Protein AF-A0A8S3GX43-F1 (afdb_monomer_lite)

Foldseek 3Di:
DVVLLVLLVVLLVQLVDPDLVSVVVSLVVVVVSCVVCVPVVVVSQVVCVVVDPDPCSRSVNSNVVNVVVDPDD

Radius of gyration: 11.81 Å; chains: 1; bounding box: 26×28×28 Å

pLDDT: mean 85.31, std 10.28, range [52.69, 93.0]

Structure (mmCIF, N/CA/C/O backbone):
data_AF-A0A8S3GX43-F1
#
_entry.id   AF-A0A8S3GX43-F1
#
loop_
_atom_site.group_PDB
_atom_site.id
_atom_site.type_symbol
_atom_site.label_atom_id
_atom_site.label_alt_id
_atom_site.label_comp_id
_atom_site.label_asym_id
_atom_site.label_entity_id
_atom_site.label_seq_id
_atom_site.pdbx_PDB_ins_code
_atom_site.Cartn_x
_atom_site.Cartn_y
_atom_site.Cartn_z
_atom_site.occupancy
_atom_site.B_iso_or_equiv
_atom_site.auth_seq_id
_atom_site.auth_comp_id
_atom_site.auth_asym_id
_atom_site.auth_atom_id
_atom_site.pdbx_PDB_model_num
ATOM 1 N N . ALA A 1 1 ? -14.991 -3.968 6.067 1.00 54.06 1 ALA A N 1
ATOM 2 C CA . ALA A 1 1 ? -13.788 -4.592 6.652 1.00 54.06 1 ALA A CA 1
ATOM 3 C C . ALA A 1 1 ? -13.130 -5.573 5.677 1.00 54.06 1 ALA A C 1
ATOM 5 O O . ALA A 1 1 ? -12.070 -5.249 5.168 1.00 54.06 1 ALA A O 1
ATOM 6 N N . LEU A 1 2 ? -13.759 -6.707 5.320 1.00 54.56 2 LEU A N 1
ATOM 7 C CA . LEU A 1 2 ? -13.098 -7.748 4.507 1.00 54.56 2 LEU A CA 1
ATOM 8 C C . LEU A 1 2 ? -12.726 -7.313 3.074 1.00 54.56 2 LEU A C 1
ATOM 10 O O . LEU A 1 2 ? -11.643 -7.638 2.604 1.00 54.56 2 LEU A O 1
ATOM 14 N N . ALA A 1 3 ? -13.585 -6.538 2.402 1.00 62.72 3 ALA A N 1
ATOM 15 C CA . ALA A 1 3 ? -13.304 -6.045 1.048 1.00 62.72 3 ALA A CA 1
ATOM 16 C C . ALA A 1 3 ? -12.059 -5.137 0.997 1.00 62.72 3 ALA A C 1
ATOM 18 O O . ALA A 1 3 ? -11.273 -5.230 0.060 1.00 62.72 3 ALA A O 1
ATOM 19 N N . THR A 1 4 ? -11.851 -4.311 2.029 1.00 71.31 4 THR A N 1
ATOM 20 C CA . THR A 1 4 ? -10.705 -3.396 2.116 1.00 71.31 4 THR A CA 1
ATOM 21 C C . THR A 1 4 ? -9.402 -4.142 2.410 1.00 71.31 4 THR A C 1
ATOM 23 O O . THR A 1 4 ? -8.383 -3.837 1.812 1.00 71.31 4 THR A O 1
ATOM 26 N N . HIS A 1 5 ? -9.419 -5.171 3.263 1.00 79.81 5 HIS A N 1
ATOM 27 C CA . HIS A 1 5 ? -8.221 -5.998 3.481 1.00 79.81 5 HIS A CA 1
ATOM 28 C C . HIS A 1 5 ? -7.888 -6.846 2.244 1.00 79.81 5 HIS A C 1
ATOM 30 O O . HIS A 1 5 ? -6.723 -7.019 1.908 1.00 79.81 5 HIS A O 1
ATOM 36 N N . GLY A 1 6 ? -8.909 -7.331 1.527 1.00 85.44 6 GLY A N 1
ATOM 37 C CA . GLY A 1 6 ? -8.719 -8.074 0.282 1.00 85.44 6 GLY A CA 1
ATOM 38 C C . GLY A 1 6 ? -8.061 -7.237 -0.816 1.00 85.44 6 GLY A C 1
ATOM 39 O O . GLY A 1 6 ? -7.130 -7.713 -1.457 1.00 85.44 6 GLY A O 1
ATOM 40 N N . ILE A 1 7 ? -8.502 -5.988 -1.013 1.00 89.12 7 ILE A N 1
ATOM 41 C CA . ILE A 1 7 ? -7.893 -5.109 -2.023 1.00 89.12 7 ILE A CA 1
ATOM 42 C C . ILE A 1 7 ? -6.472 -4.682 -1.634 1.00 89.12 7 ILE A C 1
ATOM 44 O O . ILE A 1 7 ? -5.616 -4.635 -2.508 1.00 89.12 7 ILE A O 1
ATOM 48 N N . LEU A 1 8 ? -6.193 -4.454 -0.343 1.00 91.12 8 LEU A N 1
ATOM 49 C CA . LEU A 1 8 ? -4.843 -4.128 0.132 1.00 91.12 8 LEU A CA 1
ATOM 50 C C . LEU A 1 8 ? -3.861 -5.280 -0.106 1.00 91.12 8 LEU A C 1
ATOM 52 O O . LEU A 1 8 ? -2.764 -5.040 -0.594 1.00 91.12 8 LEU A O 1
ATOM 56 N N . ASN A 1 9 ? -4.287 -6.524 0.121 1.00 90.06 9 ASN A N 1
ATOM 57 C CA . ASN A 1 9 ? -3.476 -7.698 -0.201 1.00 90.06 9 ASN A CA 1
ATOM 58 C C . ASN A 1 9 ? -3.213 -7.831 -1.716 1.00 90.06 9 ASN A C 1
ATOM 60 O O . ASN A 1 9 ? -2.112 -8.166 -2.136 1.00 90.06 9 ASN A O 1
ATOM 64 N N . VAL A 1 10 ? -4.203 -7.532 -2.569 1.00 92.56 10 VAL A N 1
ATOM 65 C CA . VAL A 1 10 ? -3.994 -7.530 -4.032 1.00 92.56 10 VAL A CA 1
ATOM 66 C C . VAL A 1 10 ? -3.002 -6.445 -4.448 1.00 92.56 10 VAL A C 1
ATOM 68 O O . VAL A 1 10 ? -2.133 -6.705 -5.275 1.00 92.56 10 VAL A O 1
ATOM 71 N N . ILE A 1 11 ? -3.108 -5.249 -3.865 1.00 92.81 11 ILE A N 1
ATOM 72 C CA . ILE A 1 11 ? -2.168 -4.145 -4.092 1.00 92.81 11 ILE A CA 1
ATOM 73 C C . ILE A 1 11 ? -0.755 -4.553 -3.677 1.00 92.81 11 ILE A C 1
ATOM 75 O O . ILE A 1 11 ? 0.176 -4.335 -4.440 1.00 92.81 11 ILE A O 1
ATOM 79 N N . GLN A 1 12 ? -0.596 -5.189 -2.517 1.00 91.38 12 GLN A N 1
ATOM 80 C CA . GLN A 1 12 ? 0.689 -5.689 -2.031 1.00 91.38 12 GLN A CA 1
ATOM 81 C C . GLN A 1 12 ? 1.347 -6.623 -3.050 1.00 91.38 12 GLN A C 1
ATOM 83 O O . GLN A 1 12 ? 2.467 -6.371 -3.479 1.00 91.38 12 GLN A O 1
ATOM 88 N N . VAL A 1 13 ? 0.605 -7.624 -3.534 1.00 91.19 13 VAL A N 1
ATOM 89 C CA . VAL A 1 13 ? 1.091 -8.540 -4.576 1.00 91.19 13 VAL A CA 1
ATOM 90 C C . VAL A 1 13 ? 1.457 -7.791 -5.858 1.00 91.19 13 VAL A C 1
ATOM 92 O O . VAL A 1 13 ? 2.467 -8.110 -6.475 1.00 91.19 13 VAL A O 1
ATOM 95 N N . MET A 1 14 ? 0.663 -6.795 -6.262 1.00 92.44 14 MET A N 1
ATOM 96 C CA . MET A 1 14 ? 0.926 -5.985 -7.458 1.00 92.44 14 MET A CA 1
ATOM 97 C C . MET A 1 14 ? 2.201 -5.144 -7.320 1.00 92.44 14 MET A C 1
ATOM 99 O O . MET A 1 14 ? 2.957 -5.038 -8.281 1.00 92.44 14 MET A O 1
ATOM 103 N N . LEU A 1 15 ? 2.467 -4.598 -6.130 1.00 90.81 15 LEU A N 1
ATOM 104 C CA . LEU A 1 15 ? 3.694 -3.857 -5.819 1.00 90.81 15 LEU A CA 1
ATOM 105 C C . LEU A 1 15 ? 4.933 -4.767 -5.780 1.00 90.81 15 LEU A C 1
ATOM 107 O O . LEU A 1 15 ? 6.043 -4.297 -6.019 1.00 90.81 15 LEU A O 1
ATOM 111 N N . SER A 1 16 ? 4.759 -6.067 -5.533 1.00 88.56 16 SER A N 1
ATOM 112 C CA . SER A 1 16 ? 5.834 -7.066 -5.602 1.00 88.56 16 SER A CA 1
ATOM 113 C C . SER A 1 16 ? 6.163 -7.540 -7.028 1.00 88.56 16 SER A C 1
ATOM 115 O O . SER A 1 16 ? 7.119 -8.292 -7.201 1.00 88.56 16 SER A O 1
ATOM 117 N N . LEU A 1 17 ? 5.396 -7.149 -8.055 1.00 89.56 17 LEU A N 1
ATOM 118 C CA . LEU A 1 17 ? 5.660 -7.530 -9.451 1.00 89.56 17 LEU A CA 1
ATOM 119 C C . LEU A 1 17 ? 6.739 -6.645 -10.078 1.00 89.56 17 LEU A C 1
ATOM 121 O O . LEU A 1 17 ? 6.721 -5.443 -9.881 1.00 89.56 17 LEU A O 1
ATOM 125 N N . ASP A 1 18 ? 7.595 -7.179 -10.949 1.00 86.25 18 ASP A N 1
ATOM 126 C CA . ASP A 1 18 ? 8.631 -6.404 -11.664 1.00 86.25 18 ASP A CA 1
ATOM 127 C C . ASP A 1 18 ? 8.103 -5.443 -12.762 1.00 86.25 18 ASP A C 1
ATOM 129 O O . ASP A 1 18 ? 8.869 -4.969 -13.603 1.00 86.25 18 ASP A O 1
ATOM 133 N N . ASP A 1 19 ? 6.800 -5.147 -12.795 1.00 89.88 19 ASP A N 1
ATOM 134 C CA . ASP A 1 19 ? 6.181 -4.289 -13.809 1.00 89.88 19 ASP A CA 1
ATOM 135 C C . ASP A 1 19 ? 5.870 -2.891 -13.261 1.00 89.88 19 ASP A C 1
ATOM 137 O O . ASP A 1 19 ? 4.911 -2.695 -12.516 1.00 89.88 19 ASP A O 1
ATOM 141 N N . VAL A 1 20 ? 6.659 -1.898 -13.680 1.00 86.06 20 VAL A N 1
ATOM 142 C CA . VAL A 1 20 ? 6.560 -0.504 -13.208 1.00 86.06 20 VAL A CA 1
ATOM 143 C C . VAL A 1 20 ? 5.158 0.079 -13.408 1.00 86.06 20 VAL A C 1
ATOM 145 O O . VAL A 1 20 ? 4.634 0.747 -12.522 1.00 86.06 20 VAL A O 1
ATOM 148 N N . THR A 1 21 ? 4.512 -0.194 -14.545 1.00 88.62 21 THR A N 1
ATOM 149 C CA . THR A 1 21 ? 3.164 0.324 -14.826 1.00 88.62 21 THR A CA 1
ATOM 150 C C . THR A 1 21 ? 2.129 -0.244 -13.856 1.00 88.62 21 THR A C 1
ATOM 152 O O . THR A 1 21 ? 1.273 0.487 -13.359 1.00 88.62 21 THR A O 1
ATOM 155 N N . THR A 1 22 ? 2.226 -1.536 -13.549 1.00 90.75 22 THR A N 1
ATOM 156 C CA . THR A 1 22 ? 1.366 -2.212 -12.579 1.00 90.75 22 THR A CA 1
ATOM 157 C C . THR A 1 22 ? 1.588 -1.673 -11.172 1.00 90.75 22 THR A C 1
ATOM 159 O O . THR A 1 22 ? 0.612 -1.388 -10.478 1.00 90.75 22 THR A O 1
ATOM 162 N N . LYS A 1 23 ? 2.845 -1.464 -10.766 1.00 90.81 23 LYS A N 1
ATOM 163 C CA . LYS A 1 23 ? 3.168 -0.886 -9.457 1.00 90.81 23 LYS A CA 1
ATOM 164 C C . LYS A 1 23 ? 2.641 0.540 -9.302 1.00 90.81 23 LYS A C 1
ATOM 166 O O . LYS A 1 23 ? 1.990 0.838 -8.304 1.00 90.81 23 LYS A O 1
ATOM 171 N N . GLN A 1 24 ? 2.829 1.394 -10.310 1.00 89.44 24 GLN A N 1
ATOM 172 C CA . GLN A 1 24 ? 2.305 2.763 -10.298 1.00 89.44 24 GLN A CA 1
ATOM 173 C C . GLN A 1 24 ? 0.772 2.788 -10.227 1.00 89.44 24 GLN A C 1
ATOM 175 O O . GLN A 1 24 ? 0.202 3.514 -9.416 1.00 89.44 24 GLN A O 1
ATOM 180 N N . ALA A 1 25 ? 0.090 1.945 -11.009 1.00 91.62 25 ALA A N 1
ATOM 181 C CA . ALA A 1 25 ? -1.365 1.824 -10.933 1.00 91.62 25 ALA A CA 1
ATOM 182 C C . ALA A 1 25 ? -1.835 1.310 -9.559 1.00 91.62 25 ALA A C 1
ATOM 184 O O . ALA A 1 25 ? -2.844 1.777 -9.030 1.00 91.62 25 ALA A O 1
ATOM 185 N N . ALA A 1 26 ? -1.103 0.369 -8.957 1.00 93.00 26 ALA A N 1
ATOM 186 C CA . ALA A 1 26 ? -1.391 -0.129 -7.616 1.00 93.00 26 ALA A CA 1
ATOM 187 C C . ALA A 1 26 ? -1.205 0.961 -6.547 1.00 93.00 26 ALA A C 1
ATOM 189 O O . ALA A 1 26 ? -2.029 1.056 -5.636 1.00 93.00 26 ALA A O 1
ATOM 190 N N . LEU A 1 27 ? -0.180 1.808 -6.680 1.00 91.00 27 LEU A N 1
ATOM 191 C CA . LEU A 1 27 ? 0.088 2.926 -5.775 1.00 91.00 27 LEU A CA 1
ATOM 192 C C . LEU A 1 27 ? -0.979 4.029 -5.875 1.00 91.00 27 LEU A C 1
ATOM 194 O O . LEU A 1 27 ? -1.392 4.579 -4.853 1.00 91.00 27 LEU A O 1
ATOM 198 N N . ASP A 1 28 ? -1.483 4.311 -7.076 1.00 91.62 28 ASP A N 1
ATOM 199 C CA . ASP A 1 28 ? -2.575 5.270 -7.303 1.00 91.62 28 ASP A CA 1
ATOM 200 C C . ASP A 1 28 ? -3.880 4.810 -6.620 1.00 91.62 28 ASP A C 1
ATOM 202 O O . ASP A 1 28 ? -4.511 5.544 -5.848 1.00 91.62 28 ASP A O 1
ATOM 206 N N . VAL A 1 29 ? -4.227 3.529 -6.791 1.00 91.94 29 VAL A N 1
ATOM 207 C CA . VAL A 1 29 ? -5.381 2.917 -6.114 1.00 91.94 29 VAL A CA 1
ATOM 208 C C . VAL A 1 29 ? -5.167 2.858 -4.599 1.00 91.94 29 VAL A C 1
ATOM 210 O O . VAL A 1 29 ? -6.093 3.148 -3.839 1.00 91.94 29 VAL A O 1
ATOM 213 N N . PHE A 1 30 ? -3.961 2.512 -4.138 1.00 91.81 30 PHE A N 1
ATOM 214 C CA . PHE A 1 30 ? -3.608 2.532 -2.717 1.00 91.81 30 PHE A CA 1
ATOM 215 C C . PHE A 1 30 ? -3.820 3.921 -2.114 1.00 91.81 30 PHE A C 1
ATOM 217 O O . PHE A 1 30 ? -4.479 4.046 -1.081 1.00 91.81 30 PHE A O 1
ATOM 224 N N . THR A 1 31 ? -3.342 4.962 -2.794 1.00 90.75 31 THR A N 1
ATOM 225 C CA . THR A 1 31 ? -3.501 6.361 -2.381 1.00 90.75 31 THR A CA 1
ATOM 226 C C . THR A 1 31 ? -4.979 6.729 -2.277 1.00 90.75 31 THR A C 1
ATOM 228 O O . THR A 1 31 ? -5.412 7.188 -1.222 1.00 90.75 31 THR A O 1
ATOM 231 N N . SER A 1 32 ? -5.789 6.380 -3.282 1.00 91.62 32 SER A N 1
ATOM 232 C CA . SER A 1 32 ? -7.246 6.584 -3.245 1.00 91.62 32 SER A CA 1
ATOM 233 C C . SER A 1 32 ? -7.917 5.920 -2.028 1.00 91.62 32 SER A C 1
ATOM 235 O O . SER A 1 32 ? -8.849 6.471 -1.433 1.00 91.62 32 SER A O 1
ATOM 237 N N . ILE A 1 33 ? -7.456 4.729 -1.623 1.00 90.31 33 ILE A N 1
ATOM 238 C CA . ILE A 1 33 ? -7.976 4.024 -0.439 1.00 90.31 33 ILE A CA 1
ATOM 239 C C . ILE A 1 33 ? -7.548 4.733 0.849 1.00 90.31 33 ILE A C 1
ATOM 241 O O . ILE A 1 33 ? -8.377 4.910 1.747 1.00 90.31 33 ILE A O 1
ATOM 245 N N . VAL A 1 34 ? -6.280 5.142 0.944 1.00 90.50 34 VAL A N 1
ATOM 246 C CA . VAL A 1 34 ? -5.730 5.868 2.099 1.00 90.50 34 VAL A CA 1
ATOM 247 C C . VAL A 1 34 ? -6.442 7.204 2.295 1.00 90.50 34 VAL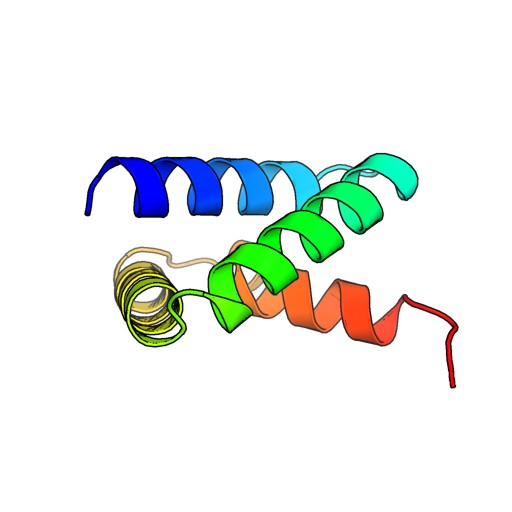 A C 1
ATOM 249 O O . VAL A 1 34 ? -6.801 7.532 3.424 1.00 90.50 34 VAL A O 1
ATOM 252 N N . GLU A 1 35 ? -6.701 7.943 1.217 1.00 90.56 35 GLU A N 1
ATOM 253 C CA . GLU A 1 35 ? -7.431 9.214 1.255 1.00 90.56 35 GLU A CA 1
ATOM 254 C C . GLU A 1 35 ? -8.880 9.037 1.716 1.00 90.56 35 GLU A C 1
ATOM 256 O O . GLU A 1 35 ? -9.415 9.868 2.451 1.00 90.56 35 GLU A O 1
ATOM 261 N N . CYS A 1 36 ? -9.521 7.934 1.322 1.00 89.69 36 CYS A N 1
ATOM 262 C CA . CYS A 1 36 ? -10.893 7.649 1.714 1.00 89.69 36 CYS A CA 1
ATOM 263 C C . CYS A 1 36 ? -10.995 7.177 3.174 1.00 89.69 36 CYS A C 1
ATOM 265 O O . CYS A 1 36 ? -11.885 7.614 3.904 1.00 89.69 36 CYS A O 1
ATOM 267 N N . ASN A 1 37 ? -10.122 6.255 3.601 1.00 88.06 37 ASN A N 1
ATOM 268 C CA . ASN A 1 37 ? -10.186 5.605 4.914 1.00 88.06 37 ASN A CA 1
ATOM 269 C C . ASN A 1 37 ? -8.786 5.233 5.451 1.00 88.06 37 ASN A C 1
ATOM 271 O 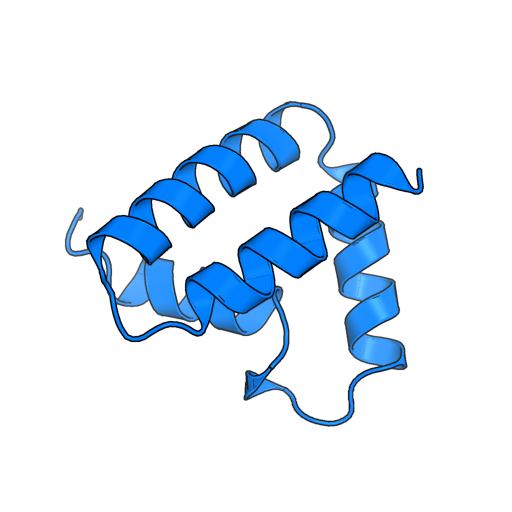O . ASN A 1 37 ? -8.408 4.054 5.453 1.00 88.06 37 ASN A O 1
ATOM 275 N N . PRO A 1 38 ? -8.034 6.198 6.010 1.00 89.62 38 PRO A N 1
ATOM 276 C CA . PRO A 1 38 ? -6.664 5.958 6.469 1.00 89.62 38 PRO A CA 1
ATOM 277 C C . PRO A 1 38 ? -6.598 4.999 7.668 1.00 89.62 38 PRO A C 1
ATOM 279 O O . PRO A 1 38 ? -5.631 4.254 7.827 1.00 89.62 38 PRO A O 1
ATOM 282 N N . SER A 1 39 ? -7.639 4.969 8.508 1.00 91.50 39 SER A N 1
ATOM 283 C CA . SER A 1 39 ? -7.707 4.086 9.679 1.00 91.50 39 SER A CA 1
ATOM 284 C C . SER A 1 39 ? -7.687 2.606 9.301 1.00 91.50 39 SER A C 1
ATOM 286 O O . SER A 1 39 ? -6.977 1.833 9.934 1.00 91.50 39 SER A O 1
ATOM 288 N N . THR A 1 40 ? -8.413 2.214 8.250 1.00 88.62 40 THR A N 1
ATOM 289 C CA . THR A 1 40 ? -8.472 0.811 7.816 1.00 88.62 40 THR A CA 1
ATOM 290 C C . THR A 1 40 ? -7.143 0.345 7.233 1.00 88.62 40 THR A C 1
ATOM 292 O O . THR A 1 40 ? -6.721 -0.775 7.501 1.00 88.62 40 THR A O 1
ATOM 295 N N . VAL A 1 41 ? -6.451 1.210 6.487 1.00 90.81 41 VAL A N 1
ATOM 296 C CA . VAL A 1 41 ? -5.108 0.901 5.975 1.00 90.81 41 VAL A CA 1
ATOM 297 C C . VAL A 1 41 ? -4.118 0.739 7.127 1.00 90.81 41 VAL A C 1
ATOM 299 O O . VAL A 1 41 ? -3.346 -0.216 7.154 1.00 90.81 41 VAL A O 1
ATOM 302 N N . ARG A 1 42 ? -4.189 1.620 8.131 1.00 90.25 42 ARG A N 1
ATOM 303 C CA . ARG A 1 42 ? -3.346 1.526 9.327 1.00 90.25 42 ARG A CA 1
ATOM 304 C C . ARG A 1 42 ? -3.598 0.247 10.126 1.00 90.25 42 ARG A C 1
ATOM 306 O O . ARG A 1 42 ? -2.639 -0.363 10.590 1.00 90.25 42 ARG A O 1
ATOM 313 N N . GLU A 1 43 ? -4.858 -0.143 10.313 1.00 91.50 43 GLU A N 1
ATOM 314 C CA . GLU A 1 43 ? -5.202 -1.404 10.982 1.00 91.50 43 GLU A CA 1
ATOM 315 C C . GLU A 1 43 ? -4.662 -2.613 10.217 1.00 91.50 43 GLU A C 1
ATOM 317 O O . GLU A 1 43 ? -4.064 -3.491 10.836 1.00 91.50 43 GLU A O 1
ATOM 322 N N . TYR A 1 44 ? -4.804 -2.626 8.888 1.00 90.31 44 TYR A N 1
ATOM 323 C CA . TYR A 1 44 ? -4.243 -3.678 8.040 1.00 90.31 44 TYR A CA 1
ATOM 324 C C . TYR A 1 44 ? -2.725 -3.794 8.220 1.00 90.31 44 TYR A C 1
ATOM 326 O O . TYR A 1 44 ? -2.236 -4.866 8.561 1.00 90.31 44 TYR A O 1
ATOM 334 N N . MET A 1 45 ? -1.993 -2.684 8.085 1.00 90.00 45 MET A N 1
ATOM 335 C CA . MET A 1 45 ? -0.533 -2.671 8.237 1.00 90.00 45 MET A CA 1
ATOM 336 C C . MET A 1 45 ? -0.093 -3.138 9.628 1.00 90.00 45 MET A C 1
ATOM 338 O O . MET A 1 45 ? 0.849 -3.910 9.753 1.00 90.00 45 MET A O 1
ATOM 342 N N . LEU A 1 46 ? -0.789 -2.716 10.688 1.00 90.38 46 LEU A N 1
ATOM 343 C CA . LEU A 1 46 ? -0.477 -3.161 12.048 1.00 90.38 46 LEU A CA 1
ATOM 344 C C . LEU A 1 46 ? -0.744 -4.661 12.242 1.00 90.38 46 LEU A C 1
ATOM 346 O O . LEU A 1 46 ? -0.052 -5.324 13.009 1.00 90.38 46 LEU A O 1
ATOM 350 N N . GLN A 1 47 ? -1.777 -5.204 11.600 1.00 89.44 47 GLN A N 1
ATOM 351 C CA . GLN A 1 47 ? -2.068 -6.633 11.652 1.00 89.44 47 GLN A CA 1
ATOM 352 C C . GLN A 1 47 ? -1.034 -7.447 10.862 1.00 89.44 47 GLN A C 1
ATOM 354 O O . GLN A 1 47 ? -0.640 -8.531 11.297 1.00 89.44 47 GLN A O 1
ATOM 359 N N . GLU A 1 48 ? -0.581 -6.909 9.734 1.00 89.12 48 GLU A N 1
ATOM 360 C CA . GLU A 1 48 ? 0.440 -7.498 8.875 1.00 89.12 48 GLU A CA 1
ATOM 361 C C . GLU A 1 48 ? 1.788 -7.605 9.601 1.00 89.12 48 GLU A C 1
ATOM 363 O O . GLU A 1 48 ? 2.331 -8.702 9.675 1.00 89.12 48 GLU A O 1
ATOM 368 N N . THR A 1 49 ? 2.2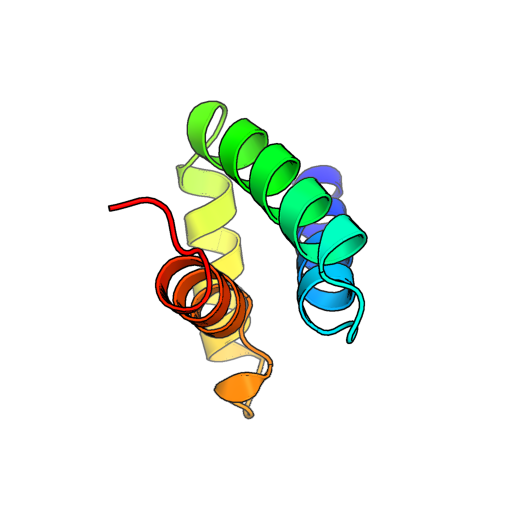60 -6.547 10.276 1.00 86.94 49 THR A N 1
ATOM 369 C CA . THR A 1 49 ? 3.528 -6.591 11.040 1.00 86.94 49 THR A CA 1
ATOM 370 C C . THR A 1 49 ? 3.535 -7.596 12.193 1.00 86.94 49 THR A C 1
ATOM 3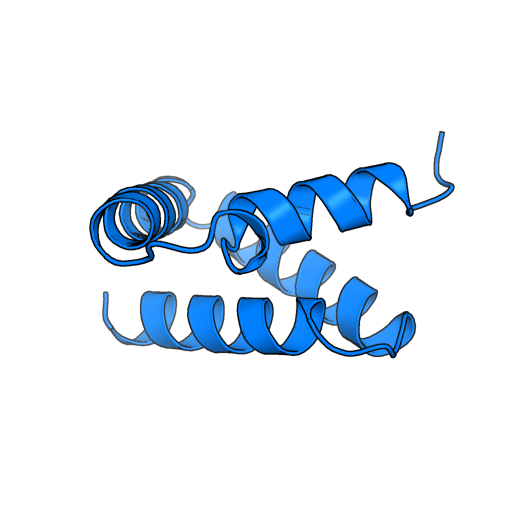72 O O . THR A 1 49 ? 4.592 -8.004 12.664 1.00 86.94 49 THR A O 1
ATOM 375 N N . GLN A 1 50 ? 2.359 -7.996 12.680 1.00 86.38 50 GLN A N 1
ATOM 376 C CA . GLN A 1 50 ? 2.226 -9.026 13.714 1.00 86.38 50 GLN A CA 1
ATOM 377 C C . GLN A 1 50 ? 2.144 -10.444 13.133 1.00 86.38 50 GLN A C 1
ATOM 379 O O . GLN A 1 50 ? 2.366 -11.410 13.863 1.00 86.38 50 GLN A O 1
ATOM 384 N N . SER A 1 51 ? 1.772 -10.577 11.857 1.00 84.06 51 SER A N 1
ATOM 385 C CA . SER A 1 51 ? 1.484 -11.863 11.207 1.00 84.06 51 SER A CA 1
ATOM 386 C C . SER A 1 51 ? 2.588 -12.302 10.244 1.00 84.06 51 SER A C 1
ATOM 388 O O . SER A 1 51 ? 2.783 -13.501 10.049 1.00 84.06 51 SER A O 1
ATOM 390 N N . THR A 1 52 ? 3.304 -11.347 9.657 1.00 83.62 52 THR A N 1
ATOM 391 C CA . THR A 1 52 ? 4.368 -11.557 8.676 1.00 83.62 52 THR A CA 1
ATOM 392 C C . THR A 1 52 ? 5.729 -11.502 9.368 1.00 83.62 52 THR A C 1
ATOM 394 O O . THR A 1 52 ? 5.988 -10.611 10.171 1.00 83.62 52 THR A O 1
ATOM 397 N N . GLN A 1 53 ? 6.596 -12.477 9.077 1.00 80.50 53 GLN A N 1
ATOM 398 C CA . GLN A 1 53 ? 7.971 -12.525 9.599 1.00 80.50 53 GLN A CA 1
ATOM 399 C C . GLN A 1 53 ? 9.003 -11.871 8.673 1.00 80.50 53 GLN A C 1
ATOM 401 O O . GLN A 1 53 ? 10.133 -11.667 9.108 1.00 80.50 53 GLN A O 1
ATOM 406 N N . ASP A 1 54 ? 8.636 -11.621 7.419 1.00 86.38 54 ASP A N 1
ATOM 407 C CA . ASP A 1 54 ? 9.503 -11.044 6.402 1.00 86.38 54 ASP A CA 1
ATOM 408 C C . ASP A 1 54 ? 9.151 -9.567 6.189 1.00 86.38 54 ASP A C 1
ATOM 410 O O . ASP A 1 54 ? 8.070 -9.228 5.705 1.00 86.38 54 ASP A O 1
ATOM 414 N N . ASP A 1 55 ? 10.045 -8.678 6.617 1.00 84.88 55 ASP A N 1
ATOM 415 C CA . ASP A 1 55 ? 9.829 -7.234 6.541 1.00 84.88 55 ASP A CA 1
ATOM 416 C C . ASP A 1 55 ? 9.792 -6.712 5.091 1.00 84.88 55 ASP A C 1
ATOM 418 O O . ASP A 1 55 ? 9.184 -5.667 4.841 1.00 84.88 55 ASP A O 1
ATOM 422 N N . ASP A 1 56 ? 10.406 -7.425 4.139 1.00 85.50 56 ASP A N 1
ATOM 423 C CA . ASP A 1 56 ? 10.431 -7.064 2.716 1.00 85.50 56 ASP A CA 1
ATOM 424 C C . ASP A 1 56 ? 9.091 -7.367 2.021 1.00 85.50 56 ASP A C 1
ATOM 426 O O . ASP A 1 56 ? 8.717 -6.684 1.065 1.00 85.50 56 ASP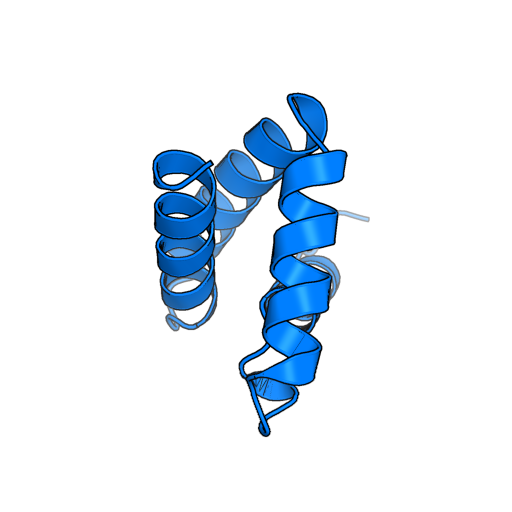 A O 1
ATOM 430 N N . GLU A 1 57 ? 8.322 -8.330 2.537 1.00 87.00 57 GLU A N 1
ATOM 431 C CA . GLU A 1 57 ? 6.960 -8.613 2.073 1.00 87.00 57 GLU A CA 1
ATOM 432 C C . GLU A 1 57 ? 5.920 -7.606 2.582 1.00 87.00 57 GLU A C 1
ATOM 434 O O . GLU A 1 57 ? 4.803 -7.581 2.060 1.00 87.00 57 GLU A O 1
ATOM 439 N N . LEU A 1 58 ? 6.242 -6.772 3.577 1.00 91.69 58 LEU A N 1
ATOM 440 C CA . LEU A 1 58 ? 5.265 -5.863 4.176 1.00 91.69 58 LEU A CA 1
ATOM 441 C C . LEU A 1 58 ? 4.771 -4.809 3.175 1.00 91.69 58 LEU A C 1
ATOM 443 O O . LEU A 1 58 ? 5.567 -4.148 2.501 1.00 91.69 58 LEU A O 1
ATOM 447 N N . LEU A 1 59 ? 3.457 -4.549 3.149 1.00 91.25 59 LEU A N 1
ATOM 448 C CA . LEU A 1 59 ? 2.866 -3.527 2.277 1.00 91.25 59 LEU A CA 1
ATOM 449 C C . LEU A 1 59 ? 3.492 -2.148 2.522 1.00 91.25 59 LEU A C 1
ATOM 451 O O . LEU A 1 59 ? 3.688 -1.376 1.587 1.00 91.25 59 LEU A O 1
ATOM 455 N N . LEU A 1 60 ? 3.836 -1.841 3.776 1.00 91.69 60 LEU A N 1
ATOM 456 C CA . LEU A 1 60 ? 4.500 -0.585 4.128 1.00 91.69 60 LEU A CA 1
ATOM 457 C C . LEU A 1 60 ? 5.878 -0.468 3.467 1.00 91.69 60 LEU A C 1
ATOM 459 O O . LEU A 1 60 ? 6.196 0.578 2.903 1.00 91.69 60 LEU A O 1
ATOM 463 N N . THR A 1 61 ? 6.675 -1.533 3.528 1.00 89.88 61 THR A N 1
ATOM 464 C CA . THR A 1 61 ? 8.020 -1.577 2.947 1.00 89.88 61 THR A CA 1
ATOM 465 C C . THR A 1 61 ? 7.953 -1.441 1.431 1.00 89.88 61 THR A C 1
ATOM 467 O O . THR A 1 61 ? 8.678 -0.627 0.859 1.00 89.88 61 THR A O 1
ATOM 470 N N . LEU A 1 62 ? 7.019 -2.150 0.791 1.00 90.56 62 LEU A N 1
ATOM 471 C CA . LEU A 1 62 ? 6.792 -2.072 -0.652 1.00 90.56 62 LEU A CA 1
ATOM 472 C C . LEU A 1 62 ? 6.404 -0.654 -1.091 1.00 90.56 62 LEU A C 1
ATOM 474 O O . LEU A 1 62 ? 7.012 -0.109 -2.007 1.00 90.56 62 LEU A O 1
ATOM 478 N N . VAL A 1 63 ? 5.455 -0.015 -0.400 1.00 89.56 63 VAL A N 1
ATOM 479 C CA . VAL A 1 63 ? 5.036 1.364 -0.706 1.00 89.56 63 VAL A CA 1
ATOM 480 C C . VAL A 1 63 ? 6.195 2.357 -0.538 1.00 89.56 63 VAL A C 1
ATOM 482 O O . VAL A 1 63 ? 6.393 3.215 -1.393 1.00 89.56 63 VAL A O 1
ATOM 485 N N . ILE A 1 64 ? 6.992 2.243 0.531 1.00 88.00 64 ILE A N 1
ATOM 486 C CA . ILE A 1 64 ? 8.165 3.110 0.754 1.00 88.00 64 ILE A CA 1
ATOM 487 C C . ILE A 1 64 ? 9.240 2.894 -0.321 1.00 88.00 64 ILE A C 1
ATOM 489 O O . ILE A 1 64 ? 9.920 3.846 -0.711 1.00 88.00 64 ILE A O 1
ATOM 493 N N . SER A 1 65 ? 9.417 1.658 -0.786 1.00 87.31 65 SER A N 1
ATOM 494 C CA . SER A 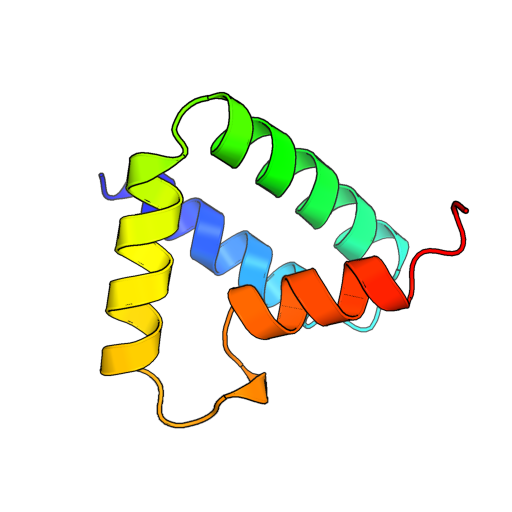1 65 ? 10.350 1.333 -1.866 1.00 87.31 65 SER A CA 1
ATOM 495 C C . SER A 1 65 ? 9.935 2.010 -3.172 1.00 87.31 65 SER A C 1
ATOM 497 O O . SER A 1 65 ? 10.753 2.668 -3.812 1.00 87.31 65 SER A O 1
ATOM 499 N N . GLU A 1 66 ? 8.646 1.953 -3.515 1.00 83.50 66 GLU A N 1
ATOM 500 C CA . GLU A 1 66 ? 8.128 2.604 -4.720 1.00 83.50 66 GLU A CA 1
ATOM 501 C C . GLU A 1 66 ? 8.212 4.129 -4.644 1.00 83.50 66 GLU A C 1
ATOM 503 O O . GLU A 1 66 ? 8.626 4.747 -5.615 1.00 83.50 66 GLU A O 1
ATOM 508 N N . ILE A 1 67 ? 7.942 4.745 -3.486 1.00 81.50 67 ILE A N 1
ATOM 509 C CA . ILE A 1 67 ? 8.106 6.201 -3.307 1.00 81.50 67 ILE A CA 1
ATOM 510 C C . ILE A 1 67 ? 9.564 6.643 -3.516 1.00 81.50 67 ILE A C 1
ATOM 512 O O . ILE A 1 67 ? 9.811 7.734 -4.012 1.00 81.50 67 ILE A O 1
ATOM 516 N N . GLN A 1 68 ? 10.544 5.818 -3.136 1.00 75.50 68 GLN A N 1
ATOM 517 C CA . GLN A 1 68 ? 11.963 6.113 -3.382 1.00 75.50 68 GLN A CA 1
ATOM 518 C C . GLN A 1 68 ? 12.392 5.843 -4.828 1.00 75.50 68 GLN A C 1
ATOM 520 O O . GLN A 1 68 ? 13.396 6.393 -5.280 1.00 75.50 68 GLN A O 1
ATOM 525 N N . SER A 1 69 ? 11.690 4.942 -5.516 1.00 70.44 69 SER A N 1
ATOM 526 C CA . SER A 1 69 ? 11.958 4.591 -6.910 1.00 70.44 69 SER A CA 1
ATOM 527 C C . SER A 1 69 ? 11.298 5.566 -7.884 1.00 70.44 69 SER A C 1
ATOM 529 O O . SER A 1 69 ? 11.794 5.740 -8.999 1.00 70.44 69 SER A O 1
ATOM 531 N N . ASP A 1 70 ? 10.213 6.216 -7.459 1.00 66.69 70 ASP A N 1
ATOM 532 C CA . ASP A 1 70 ? 9.527 7.226 -8.244 1.00 66.69 70 ASP A CA 1
ATOM 533 C C . ASP A 1 70 ? 10.421 8.477 -8.407 1.00 66.69 70 ASP A C 1
ATOM 535 O O . ASP A 1 70 ? 10.930 9.020 -7.423 1.00 66.69 70 ASP A O 1
ATOM 539 N N . PRO A 1 71 ? 10.703 8.904 -9.649 1.00 53.34 71 PRO A N 1
ATOM 540 C CA . PRO A 1 71 ? 11.610 10.009 -9.927 1.00 53.34 71 PRO A CA 1
ATOM 541 C C . PRO A 1 71 ? 10.962 11.396 -9.780 1.00 53.34 71 PRO A C 1
ATOM 543 O O . PRO A 1 71 ? 11.625 12.378 -10.136 1.00 53.34 71 PRO A O 1
ATOM 546 N N . ASP A 1 72 ? 9.712 11.515 -9.310 1.00 55.38 72 ASP A N 1
ATOM 547 C CA . ASP A 1 72 ? 9.098 12.828 -9.105 1.00 55.38 72 ASP A CA 1
ATOM 548 C C . ASP A 1 72 ? 9.676 13.540 -7.847 1.00 55.38 72 ASP A C 1
ATOM 550 O O . ASP A 1 72 ? 9.647 12.989 -6.744 1.00 55.38 72 ASP A O 1
ATOM 554 N N . PRO A 1 73 ? 10.260 14.749 -8.014 1.00 52.69 73 PRO A N 1
ATOM 555 C CA . PRO A 1 73 ? 11.067 15.464 -7.013 1.00 52.69 73 PRO A CA 1
ATOM 556 C C . PRO A 1 73 ? 10.290 16.219 -5.920 1.00 52.69 73 PRO A C 1
ATOM 558 O O . PRO A 1 73 ? 9.136 16.642 -6.160 1.00 52.69 73 PRO A O 1
#

Organism: NCBI:txid392030

Sequence (73 aa):
ALATHGILNVIQVMLSLDDVTTKQAALDVFTSIVECNPSTVREYMLQETQSTQDDDELLLTLVISEIQSDPDP

Secondary structure (DSSP, 8-state):
-HHHHHHHHHHHHHHTSS-HHHHHHHHHHHHHHHHH-HHHHHHHHHHHHHH-S-GGG-HHHHHHHHHHH----

InterPro domains:
  IPR006887 Serine/threonine-protein phosphatase 4 regulatory subunit 3-like, central domain [PF04802] (2-72)
  IPR051137 Serine/threonine-protein phosphatase 4 regulatory subunit 3-like [PTHR23318] (2-73)